Protein AF-A0A2E8LA74-F1 (afdb_monomer)

Mean predicted aligned error: 4.52 Å

Secondary structure (DSSP, 8-state):
--HHHHS-TT-SS--------------PPPP-SSSPPTTHHHHHHHHHHHHHHHHHHHHHHHTTPPPP-

Sequence (69 aa):
GGSVKALPLGSKIPRPRKIVAVIGDPIYPPTFEGRVPRGAVTDLTDTLYAELGDLYIEARVLAGDEPAP

pLDDT: mean 92.03, std 8.09, range [54.81, 97.56]

Solvent-accessible surface area (backbone atoms only — not comparable to full-atom values): 4366 Å² total; per-residue (Å²): 42,35,52,64,76,20,48,37,91,91,59,90,70,73,48,100,61,60,67,35,86,68,83,79,80,86,84,77,80,86,87,65,84,80,77,75,59,83,60,56,58,54,58,52,47,54,51,50,53,52,56,52,49,54,45,44,52,52,15,23,46,77,35,72,40,82,74,82,133

Foldseek 3Di:
DCVCVQAPPPRDHGDDADFFADDDDDDDQDDDDPDDDPCSVVVSVVVVVVVVVVRVQVRCVVRVHDRDD

Radius of gyration: 16.79 Å; Cα contacts (8 Å, |Δi|>4): 60; chains: 1; bounding box: 34×24×43 Å

Structure (mmCIF, N/CA/C/O backbone):
data_AF-A0A2E8LA74-F1
#
_entry.id   AF-A0A2E8LA74-F1
#
loop_
_atom_site.group_PDB
_atom_site.id
_atom_site.type_symbol
_atom_site.label_atom_id
_atom_site.label_alt_id
_atom_site.label_comp_id
_atom_site.label_asym_id
_atom_site.label_entity_id
_atom_site.label_seq_id
_atom_site.pdbx_PDB_ins_code
_atom_site.Cartn_x
_atom_site.Cartn_y
_atom_site.Cartn_z
_atom_site.occupancy
_atom_site.B_iso_or_equiv
_atom_site.auth_seq_id
_atom_site.auth_comp_id
_atom_site.auth_asym_id
_atom_site.auth_atom_id
_atom_site.pdbx_PDB_model_num
ATOM 1 N N . GLY A 1 1 ? 2.270 -4.157 -9.681 1.00 89.25 1 GLY A N 1
ATOM 2 C CA . GLY A 1 1 ? 3.688 -4.417 -9.994 1.00 89.25 1 GLY A CA 1
ATOM 3 C C . GLY A 1 1 ? 4.041 -3.995 -11.412 1.00 89.25 1 GLY A C 1
ATOM 4 O O . GL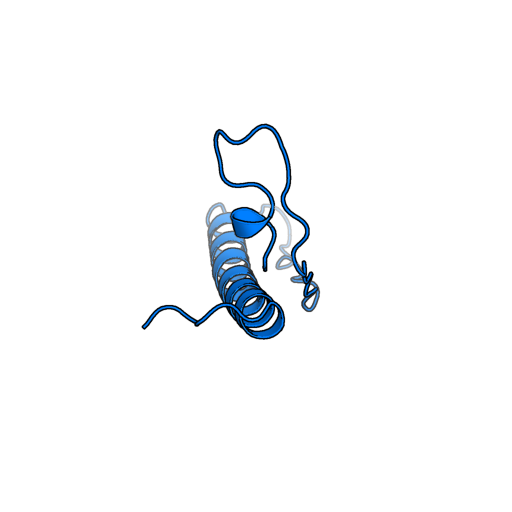Y A 1 1 ? 3.154 -3.689 -12.202 1.00 89.25 1 GLY A O 1
ATOM 5 N N . GLY A 1 2 ? 5.338 -3.937 -11.733 1.00 89.19 2 GLY A N 1
ATOM 6 C CA . GLY A 1 2 ? 5.851 -3.623 -13.078 1.00 89.19 2 GLY A CA 1
ATOM 7 C C . GLY A 1 2 ? 5.998 -2.133 -13.429 1.00 89.19 2 GLY A C 1
ATOM 8 O O . GLY A 1 2 ? 6.869 -1.785 -14.225 1.00 89.19 2 GLY A O 1
ATOM 9 N N . SER A 1 3 ? 5.240 -1.231 -12.794 1.00 92.19 3 SER A N 1
ATOM 10 C CA . SER A 1 3 ? 5.285 0.217 -13.077 1.00 92.19 3 SER A CA 1
ATOM 11 C C . SER A 1 3 ? 6.665 0.844 -12.833 1.00 92.19 3 SER A C 1
ATOM 13 O O . SER A 1 3 ? 7.163 1.564 -13.692 1.00 92.19 3 SER A O 1
ATOM 15 N N . VAL A 1 4 ? 7.331 0.495 -11.725 1.00 90.88 4 VAL A N 1
ATOM 16 C CA . VAL A 1 4 ? 8.688 0.974 -11.385 1.00 90.88 4 VAL A CA 1
ATOM 17 C C . VAL A 1 4 ? 9.717 0.596 -12.459 1.00 90.88 4 VAL A C 1
ATOM 19 O O . VAL A 1 4 ? 10.637 1.360 -12.733 1.00 90.88 4 VAL A O 1
ATOM 22 N N . LYS A 1 5 ? 9.562 -0.567 -13.109 1.00 90.38 5 LYS A N 1
ATOM 23 C CA . LYS A 1 5 ? 10.428 -0.990 -14.224 1.00 90.38 5 LYS A CA 1
ATOM 24 C C . LYS A 1 5 ? 10.019 -0.347 -15.553 1.00 90.38 5 LYS A C 1
ATOM 26 O O . LYS A 1 5 ? 10.880 -0.120 -16.404 1.00 90.38 5 LYS A O 1
ATOM 31 N N . ALA A 1 6 ? 8.725 -0.081 -15.745 1.00 93.56 6 ALA A N 1
ATOM 32 C CA . ALA A 1 6 ? 8.193 0.583 -16.932 1.00 93.56 6 ALA A CA 1
ATOM 33 C C . ALA A 1 6 ? 8.640 2.051 -17.002 1.00 93.56 6 ALA A C 1
ATOM 35 O O . ALA A 1 6 ? 9.069 2.506 -18.060 1.00 93.56 6 ALA A O 1
ATOM 36 N N . LEU A 1 7 ? 8.609 2.768 -15.877 1.00 94.88 7 LEU A N 1
ATOM 37 C CA . LEU A 1 7 ? 9.092 4.140 -15.756 1.00 94.88 7 LEU A CA 1
ATOM 38 C C . LEU A 1 7 ? 9.835 4.321 -14.419 1.00 94.88 7 LEU A C 1
ATOM 40 O O . LEU A 1 7 ? 9.222 4.683 -13.414 1.00 94.88 7 LEU A O 1
ATOM 44 N N . PRO A 1 8 ? 11.152 4.059 -14.389 1.00 93.25 8 PRO A N 1
ATOM 45 C CA . PRO A 1 8 ? 11.964 4.275 -13.196 1.00 93.25 8 PRO A CA 1
ATOM 46 C C . PRO A 1 8 ? 11.997 5.748 -12.790 1.00 93.25 8 PRO A C 1
ATOM 48 O O . PRO A 1 8 ? 11.926 6.637 -13.645 1.00 93.25 8 PRO A O 1
ATOM 51 N N . LEU A 1 9 ? 12.177 6.009 -11.494 1.00 92.75 9 LEU A N 1
ATOM 52 C CA . LEU A 1 9 ? 12.336 7.366 -10.976 1.00 92.75 9 LEU A C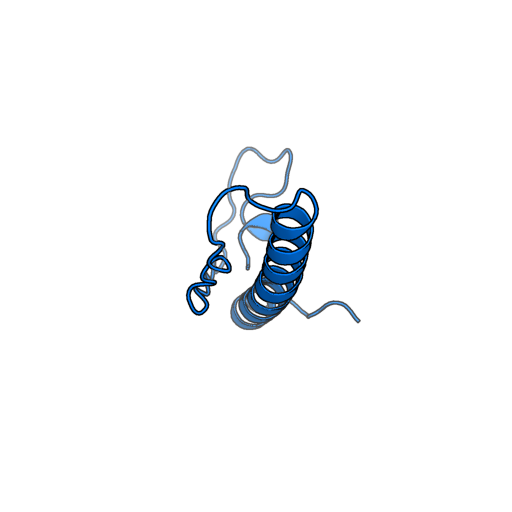A 1
ATOM 53 C C . LEU A 1 9 ? 13.481 8.086 -11.710 1.00 92.75 9 LEU A C 1
ATOM 55 O O . LEU A 1 9 ? 14.562 7.531 -11.897 1.00 92.75 9 LEU A O 1
ATOM 59 N N . GLY A 1 10 ? 13.227 9.315 -12.162 1.00 94.75 10 GLY A N 1
ATOM 60 C CA . GLY A 1 10 ? 14.182 10.106 -12.947 1.00 94.75 10 GLY A CA 1
ATOM 61 C C . GLY A 1 10 ? 14.195 9.802 -14.451 1.00 94.75 10 GLY A C 1
ATOM 62 O O . GLY A 1 10 ? 14.806 10.549 -15.214 1.00 94.75 10 GLY A O 1
ATOM 63 N N . SER A 1 11 ? 13.494 8.763 -14.914 1.00 95.12 11 SER A N 1
ATOM 64 C CA . SER A 1 11 ? 13.288 8.529 -16.343 1.00 95.12 11 SER A CA 1
ATOM 65 C C . SER A 1 11 ? 12.134 9.374 -16.886 1.00 95.12 11 SER A C 1
ATOM 67 O O . SER A 1 11 ? 11.134 9.589 -16.206 1.00 95.12 11 SER A O 1
ATOM 69 N N . LYS A 1 12 ? 12.263 9.841 -18.133 1.00 95.12 12 LYS A N 1
ATOM 70 C CA . LYS A 1 12 ? 11.221 10.620 -18.829 1.00 95.12 12 LYS A CA 1
ATOM 71 C C . LYS A 1 12 ? 10.453 9.817 -19.880 1.00 95.12 12 LYS A C 1
ATOM 73 O O . LYS A 1 12 ? 9.402 10.265 -20.320 1.00 95.12 12 LYS A O 1
ATOM 78 N N . ILE A 1 13 ? 10.982 8.669 -20.310 1.00 95.81 13 ILE A N 1
ATOM 79 C CA . ILE A 1 13 ? 10.420 7.872 -21.409 1.00 95.81 13 ILE A CA 1
ATOM 80 C C . ILE A 1 13 ? 10.076 6.474 -20.876 1.00 95.81 13 ILE A C 1
ATOM 82 O O . ILE A 1 13 ? 10.988 5.765 -20.436 1.00 95.81 13 ILE A O 1
ATOM 86 N N . PRO A 1 14 ? 8.796 6.056 -20.911 1.00 93.25 14 PRO A N 1
ATOM 87 C CA . PRO A 1 14 ? 8.394 4.735 -20.446 1.00 93.25 14 PRO A CA 1
ATOM 88 C C . PRO A 1 14 ? 8.847 3.635 -21.413 1.00 93.25 14 PRO A C 1
ATOM 90 O O . PRO A 1 14 ? 8.877 3.816 -22.631 1.00 93.25 14 PRO A O 1
ATOM 93 N N . ARG A 1 15 ? 9.171 2.460 -20.869 1.00 93.06 15 ARG A N 1
ATOM 94 C CA . ARG A 1 15 ? 9.446 1.236 -21.631 1.00 93.06 15 ARG A CA 1
ATOM 95 C C . ARG A 1 15 ? 8.210 0.331 -21.634 1.00 93.06 15 ARG A C 1
ATOM 97 O O . ARG A 1 15 ? 7.649 0.112 -20.558 1.00 93.06 15 ARG A O 1
ATOM 104 N N . PRO A 1 16 ? 7.817 -0.256 -22.781 1.00 94.25 16 PRO A N 1
ATOM 105 C CA . PRO A 1 16 ? 6.725 -1.223 -22.828 1.00 94.25 16 PRO A CA 1
ATOM 106 C C . PRO A 1 16 ? 7.044 -2.436 -21.947 1.00 94.25 16 PRO A C 1
ATOM 108 O O . PRO A 1 16 ? 7.985 -3.187 -22.207 1.00 94.25 16 PRO A O 1
ATOM 111 N N . ARG A 1 17 ? 6.280 -2.603 -20.869 1.00 92.06 17 ARG A N 1
ATOM 112 C CA . ARG A 1 17 ? 6.388 -3.696 -19.896 1.00 92.06 17 ARG A CA 1
ATOM 113 C C . ARG A 1 17 ? 4.987 -4.053 -19.403 1.00 92.06 17 ARG A C 1
ATOM 115 O O . ARG A 1 17 ? 4.103 -3.199 -19.403 1.00 92.06 17 ARG A O 1
ATOM 122 N N . LYS A 1 18 ? 4.793 -5.297 -18.956 1.00 93.75 18 LYS A N 1
ATOM 123 C CA . LYS A 1 18 ? 3.552 -5.714 -18.291 1.00 93.75 18 LYS A CA 1
ATOM 124 C C . LYS A 1 18 ? 3.396 -4.930 -16.982 1.00 93.75 18 LYS A C 1
ATOM 126 O O . LYS A 1 18 ? 4.318 -4.900 -16.169 1.00 93.75 18 LYS A O 1
ATOM 131 N N . ILE A 1 19 ? 2.235 -4.313 -16.787 1.00 94.75 19 ILE A N 1
ATOM 132 C CA . ILE A 1 19 ? 1.841 -3.662 -15.535 1.00 94.75 19 ILE A CA 1
ATOM 133 C C . ILE A 1 19 ? 0.648 -4.436 -14.986 1.00 94.75 19 ILE A C 1
ATOM 135 O O . ILE A 1 19 ? -0.263 -4.781 -15.734 1.00 94.75 19 ILE A O 1
ATOM 139 N N . VAL A 1 20 ? 0.675 -4.726 -13.688 1.00 97.06 20 VAL A N 1
ATOM 140 C CA . VAL A 1 20 ? -0.394 -5.453 -12.993 1.00 97.06 20 VAL A CA 1
ATOM 141 C C . VAL A 1 20 ? -0.875 -4.617 -11.815 1.00 97.06 20 VAL A C 1
ATOM 143 O O . VAL A 1 20 ? -0.047 -4.123 -11.044 1.00 97.06 20 VAL A O 1
ATOM 146 N N . ALA A 1 21 ? -2.190 -4.480 -11.669 1.00 96.62 21 ALA A N 1
ATOM 147 C CA . ALA A 1 21 ? -2.838 -3.917 -10.492 1.00 96.62 21 ALA A CA 1
ATOM 148 C C . ALA A 1 21 ? -3.652 -5.021 -9.811 1.00 96.62 21 ALA A C 1
ATOM 150 O O . ALA A 1 21 ? -4.433 -5.695 -10.478 1.00 96.62 21 ALA A O 1
ATOM 151 N N . VAL A 1 22 ? -3.437 -5.202 -8.510 1.00 97.12 22 VAL A N 1
ATOM 152 C CA . VAL A 1 22 ? -4.214 -6.105 -7.655 1.00 97.12 22 VAL A CA 1
ATOM 153 C C . VAL A 1 22 ? -4.988 -5.219 -6.687 1.00 97.12 22 VAL A C 1
ATOM 155 O O . VAL A 1 22 ? -4.431 -4.253 -6.163 1.00 97.12 22 VAL A O 1
ATOM 158 N N . ILE A 1 23 ? -6.274 -5.502 -6.520 1.00 96.81 23 ILE A N 1
ATOM 159 C CA . ILE A 1 23 ? -7.175 -4.758 -5.642 1.00 96.81 23 ILE A CA 1
ATOM 160 C C . ILE A 1 23 ? -7.627 -5.747 -4.575 1.00 96.81 23 ILE A C 1
ATOM 162 O O . ILE A 1 23 ? -8.238 -6.757 -4.918 1.00 96.81 23 ILE A O 1
ATOM 166 N N . GLY A 1 24 ? -7.275 -5.473 -3.322 1.00 95.94 24 GLY A N 1
ATOM 167 C CA . GLY A 1 24 ? -7.698 -6.283 -2.186 1.00 95.94 24 GLY A CA 1
ATOM 168 C C . GLY A 1 24 ? -9.083 -5.904 -1.677 1.00 95.94 24 GLY A C 1
ATOM 169 O O . GLY A 1 24 ? -9.736 -4.988 -2.191 1.00 95.94 24 GLY A O 1
ATOM 170 N N . ASP A 1 25 ? -9.499 -6.607 -0.631 1.00 96.62 25 ASP A N 1
ATOM 171 C CA . ASP A 1 25 ? -10.749 -6.333 0.061 1.00 96.62 25 ASP A CA 1
ATOM 172 C C . ASP A 1 25 ? -10.723 -4.960 0.759 1.00 96.62 25 ASP A C 1
ATOM 174 O O . ASP A 1 25 ? -9.667 -4.472 1.180 1.00 96.62 25 ASP A O 1
ATOM 178 N N . PRO A 1 26 ? -11.882 -4.293 0.888 1.00 96.00 26 PRO A N 1
ATOM 179 C CA . PRO A 1 26 ? -11.963 -3.017 1.580 1.00 96.00 26 PRO A CA 1
ATOM 180 C C . PRO A 1 26 ? -11.647 -3.170 3.073 1.00 96.00 26 PRO A C 1
ATOM 182 O O . PRO A 1 26 ? -12.257 -3.975 3.776 1.00 96.00 26 PRO A O 1
ATOM 185 N N . ILE A 1 27 ? -10.752 -2.319 3.579 1.00 95.19 27 ILE A N 1
ATOM 186 C CA . ILE A 1 27 ? -10.471 -2.203 5.012 1.00 95.19 27 ILE A CA 1
ATOM 187 C C . ILE A 1 27 ? -11.433 -1.176 5.609 1.00 95.19 27 ILE A C 1
ATOM 189 O O . ILE A 1 27 ? -11.361 0.018 5.304 1.00 95.19 27 ILE A O 1
ATOM 193 N N . TYR A 1 28 ? -12.346 -1.634 6.462 1.00 93.25 28 TYR A N 1
ATOM 194 C CA . TYR A 1 28 ? -13.295 -0.751 7.132 1.00 93.25 28 TYR A CA 1
ATOM 195 C C . TYR A 1 28 ? -12.699 -0.180 8.421 1.00 93.25 28 TYR A C 1
ATOM 197 O O . TYR A 1 28 ? -12.109 -0.925 9.207 1.00 93.25 28 TYR A O 1
ATOM 205 N N . PRO A 1 29 ? -12.858 1.130 8.678 1.00 90.56 29 PRO A N 1
ATOM 206 C CA . PRO A 1 29 ? -12.396 1.713 9.924 1.00 90.56 29 PRO A CA 1
ATOM 207 C C . PRO A 1 29 ? -13.216 1.171 11.106 1.00 90.56 29 PRO A C 1
ATOM 209 O O . PRO A 1 29 ? -14.422 0.941 10.965 1.00 90.56 29 PRO A O 1
ATOM 212 N N . PRO A 1 30 ? -12.602 1.018 12.290 1.00 89.06 30 PRO A N 1
ATOM 213 C CA . PRO A 1 30 ? -13.339 0.668 13.495 1.00 89.06 30 PRO A CA 1
ATOM 214 C C . PRO A 1 30 ? -14.364 1.755 13.845 1.00 89.06 30 PRO A C 1
ATOM 216 O O . PRO A 1 30 ? -14.111 2.955 13.708 1.00 89.06 30 PRO A O 1
ATOM 219 N N . THR A 1 31 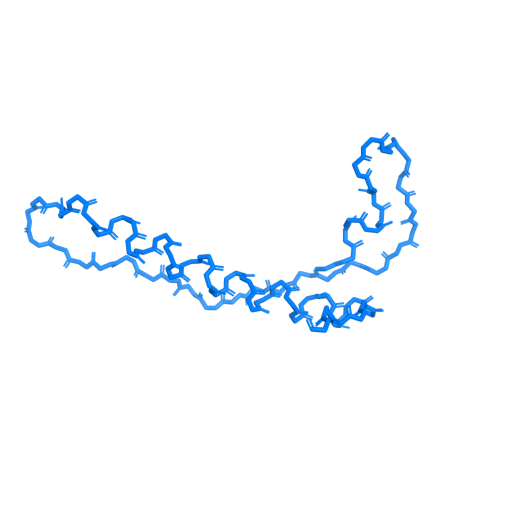? -15.535 1.329 14.313 1.00 91.94 31 THR A N 1
ATOM 220 C CA . THR A 1 31 ? -16.602 2.228 14.762 1.00 91.94 31 THR A CA 1
ATOM 221 C C . THR A 1 31 ? -16.383 2.628 16.217 1.00 91.94 31 THR A C 1
ATOM 223 O O . THR A 1 31 ? -16.202 1.761 17.071 1.00 91.94 31 THR A O 1
ATOM 226 N N . PHE A 1 32 ? -16.460 3.925 16.514 1.00 90.31 32 PHE A N 1
ATOM 227 C CA . PHE A 1 32 ? -16.374 4.4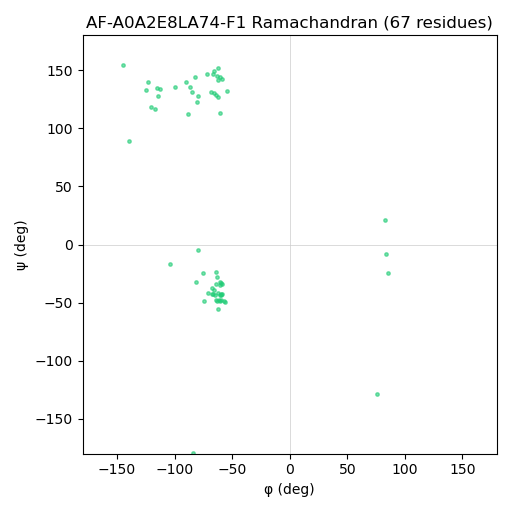53 17.877 1.00 90.31 32 PHE A CA 1
ATOM 228 C C . PHE A 1 32 ? -17.620 5.265 18.211 1.00 90.31 32 PHE A C 1
ATOM 230 O O . PHE A 1 32 ? -18.092 6.051 17.389 1.00 90.31 32 PHE A O 1
ATOM 237 N N . GLU A 1 33 ? -18.115 5.129 19.438 1.00 91.31 33 GLU A N 1
ATOM 238 C CA . GLU A 1 33 ? -19.090 6.067 19.985 1.00 91.31 33 GLU A CA 1
ATOM 239 C C . GLU A 1 33 ? -18.357 7.316 20.496 1.00 91.31 33 GLU A C 1
ATOM 241 O O . GLU A 1 33 ? -17.458 7.242 21.336 1.00 91.31 33 GLU A O 1
ATOM 246 N N . GLY A 1 34 ? -18.720 8.488 19.972 1.00 87.75 34 GLY A N 1
ATOM 247 C CA . GLY A 1 34 ? -18.096 9.752 20.358 1.00 87.75 34 GLY A CA 1
ATOM 248 C C . GLY A 1 34 ? -16.705 9.958 19.748 1.00 87.75 34 GLY A C 1
ATOM 249 O O . GLY A 1 34 ? -16.530 9.921 18.531 1.00 87.75 34 GLY A O 1
ATOM 250 N N . ARG A 1 35 ? -15.710 10.290 20.578 1.00 90.50 35 ARG A N 1
ATOM 251 C CA . ARG A 1 35 ? -14.384 10.711 20.100 1.00 90.50 35 ARG A CA 1
ATOM 252 C C . ARG A 1 35 ? -13.527 9.510 19.696 1.00 90.50 35 ARG A C 1
ATOM 254 O O . ARG A 1 35 ? -13.262 8.636 20.513 1.00 90.50 35 ARG A O 1
ATOM 261 N N . VAL A 1 36 ? -12.979 9.561 18.483 1.00 92.00 36 VAL A N 1
ATOM 262 C CA . VAL A 1 36 ? -11.991 8.589 17.990 1.00 92.00 36 VAL A CA 1
ATOM 263 C C . VAL A 1 36 ? -10.715 8.634 18.851 1.00 92.00 36 VAL A C 1
ATOM 265 O O . VAL A 1 36 ? -10.134 9.716 19.024 1.00 92.00 36 VAL A O 1
ATOM 268 N N . PRO A 1 37 ? -10.249 7.492 19.392 1.00 92.56 37 PRO A N 1
ATOM 269 C CA . PRO A 1 37 ? -8.971 7.415 20.090 1.00 92.56 37 PRO A CA 1
ATOM 270 C C . PRO A 1 37 ? -7.814 7.839 19.185 1.00 92.56 37 PRO A C 1
ATOM 272 O O . PRO A 1 37 ? -7.778 7.504 18.005 1.00 92.56 37 PRO A O 1
ATOM 275 N N . ARG A 1 38 ? -6.815 8.537 19.740 1.00 90.31 38 ARG A N 1
ATOM 276 C CA . ARG A 1 38 ? -5.671 9.027 18.950 1.00 90.31 38 ARG A CA 1
ATOM 277 C C . ARG A 1 38 ? -4.884 7.894 18.271 1.00 90.31 38 ARG A C 1
ATOM 279 O O . ARG A 1 38 ? -4.368 8.116 17.184 1.00 90.31 38 ARG A O 1
ATOM 286 N N . GLY A 1 39 ? -4.810 6.719 18.902 1.00 93.81 39 GLY A N 1
ATOM 287 C CA . GLY A 1 39 ? -4.112 5.544 18.363 1.00 93.81 39 GLY A CA 1
ATOM 288 C C . GLY A 1 39 ? -4.859 4.829 17.237 1.00 93.81 39 GLY A C 1
ATOM 289 O O . GLY A 1 39 ? -4.220 4.261 16.366 1.00 93.81 39 GLY A O 1
ATOM 290 N N . ALA A 1 40 ? -6.189 4.953 17.167 1.00 93.50 40 ALA A N 1
ATOM 291 C CA . ALA A 1 40 ? -7.004 4.181 16.227 1.00 93.50 40 ALA A CA 1
ATOM 292 C C . ALA A 1 40 ? -6.652 4.432 14.752 1.00 93.50 40 ALA A C 1
ATOM 294 O O . ALA A 1 40 ? -6.766 3.539 13.919 1.00 93.50 40 ALA A O 1
ATOM 295 N N . VAL A 1 41 ? -6.222 5.654 14.420 1.00 92.38 41 VAL A N 1
ATOM 296 C CA . VAL A 1 41 ? -5.771 5.991 13.063 1.00 92.38 41 VAL A CA 1
ATOM 297 C C . VAL A 1 41 ? -4.434 5.324 12.753 1.00 92.38 41 VAL A C 1
ATOM 299 O O . VAL A 1 41 ? -4.260 4.822 11.647 1.00 92.38 41 VAL A O 1
ATOM 302 N N . THR A 1 42 ? -3.506 5.311 13.713 1.00 95.50 42 THR A N 1
ATOM 303 C CA . THR A 1 42 ? -2.207 4.643 13.568 1.00 95.50 42 THR A CA 1
ATOM 304 C C . THR A 1 42 ? -2.404 3.144 13.389 1.00 95.50 42 THR A C 1
ATOM 306 O O . THR A 1 42 ? -1.923 2.605 12.404 1.00 95.50 42 THR A O 1
ATOM 309 N N . ASP A 1 43 ? -3.215 2.510 14.237 1.00 95.19 43 ASP A N 1
ATOM 310 C CA . ASP A 1 43 ? -3.473 1.067 14.170 1.00 95.19 43 ASP A CA 1
ATOM 311 C C . ASP A 1 43 ? -4.093 0.657 12.817 1.00 95.19 43 ASP A C 1
ATOM 313 O O . ASP A 1 43 ? -3.694 -0.330 12.191 1.00 95.19 43 ASP A O 1
ATOM 317 N N . LEU A 1 44 ? -5.048 1.453 12.314 1.00 95.69 44 LEU A N 1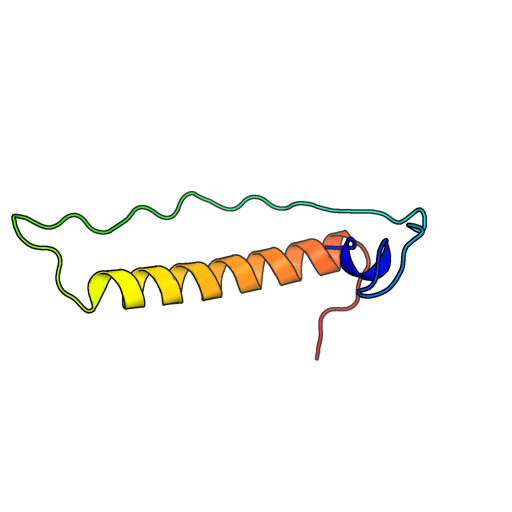
ATOM 318 C CA . LEU A 1 44 ? -5.651 1.233 10.996 1.00 95.69 44 LEU A CA 1
ATOM 319 C C . LEU A 1 44 ? -4.645 1.461 9.859 1.00 95.69 44 LEU A C 1
ATOM 321 O O . LEU A 1 44 ? -4.660 0.744 8.861 1.00 95.69 44 LEU A O 1
ATOM 325 N N . THR A 1 45 ? -3.774 2.459 10.005 1.00 95.69 45 THR A N 1
ATOM 326 C CA . THR A 1 45 ? -2.716 2.758 9.034 1.00 95.69 45 THR A CA 1
ATOM 327 C C . THR A 1 45 ? -1.709 1.613 8.963 1.00 95.69 45 THR A C 1
ATOM 329 O O . THR A 1 45 ? -1.352 1.199 7.864 1.00 95.69 45 THR A O 1
ATOM 332 N N . ASP A 1 46 ? -1.305 1.058 10.103 1.00 96.94 46 ASP A N 1
ATOM 333 C CA . ASP A 1 46 ? -0.386 -0.080 10.170 1.00 96.94 46 ASP A CA 1
ATOM 334 C C . ASP A 1 46 ? -0.992 -1.320 9.500 1.00 96.94 46 ASP A C 1
ATOM 336 O O . ASP A 1 46 ? -0.326 -1.984 8.704 1.00 96.94 46 ASP A O 1
ATOM 340 N N . THR A 1 47 ? -2.286 -1.567 9.731 1.00 96.62 47 THR A N 1
ATOM 341 C CA . THR A 1 47 ? -3.041 -2.627 9.040 1.00 96.62 47 THR A CA 1
ATOM 342 C C . THR A 1 47 ? -3.041 -2.409 7.525 1.00 96.62 47 THR A C 1
ATOM 344 O O . THR A 1 47 ? -2.713 -3.317 6.765 1.00 96.62 47 THR A O 1
ATOM 347 N N . LEU A 1 48 ? -3.340 -1.187 7.069 1.00 96.62 48 LEU A N 1
ATOM 348 C CA . LEU A 1 48 ? -3.313 -0.841 5.646 1.00 96.62 48 LEU A CA 1
ATOM 349 C C . LEU A 1 48 ? -1.932 -1.067 5.017 1.00 96.62 48 LEU A C 1
ATOM 351 O O . LEU A 1 48 ? -1.853 -1.563 3.895 1.00 96.62 48 LEU A O 1
ATOM 355 N N . TYR A 1 49 ? -0.850 -0.697 5.706 1.00 97.56 49 TYR A N 1
ATOM 356 C CA . TYR A 1 49 ? 0.508 -0.883 5.191 1.00 97.56 49 TYR A CA 1
ATOM 357 C C . TYR A 1 49 ? 0.885 -2.358 5.047 1.00 97.56 49 TYR A C 1
ATOM 359 O O . TYR A 1 49 ? 1.536 -2.704 4.060 1.00 97.56 49 TYR A O 1
ATOM 367 N N . ALA A 1 50 ? 0.478 -3.207 5.993 1.00 97.12 50 ALA A N 1
ATOM 368 C CA . ALA A 1 50 ? 0.706 -4.646 5.916 1.00 97.12 50 ALA A CA 1
ATOM 369 C C . ALA A 1 50 ? -0.014 -5.259 4.701 1.00 97.12 50 ALA A C 1
ATOM 371 O O . ALA A 1 50 ? 0.643 -5.809 3.818 1.00 97.12 50 AL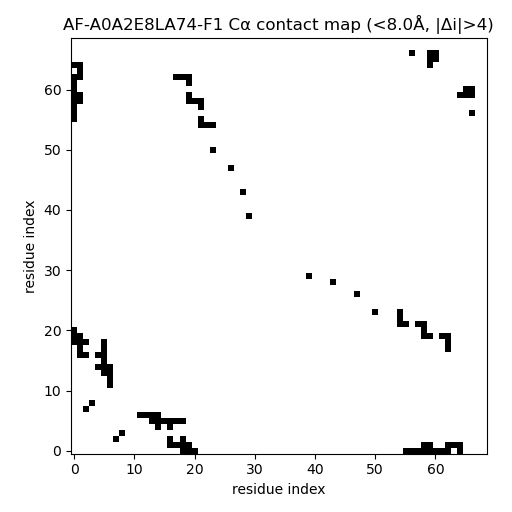A A O 1
ATOM 372 N N . GLU A 1 51 ? -1.330 -5.050 4.592 1.00 97.44 51 GLU A N 1
ATOM 373 C CA . GLU A 1 51 ? -2.154 -5.572 3.490 1.00 97.44 51 GLU A CA 1
ATOM 374 C C . GLU A 1 51 ? -1.675 -5.061 2.121 1.00 97.44 51 GLU A C 1
ATOM 376 O O . GLU A 1 51 ? -1.539 -5.812 1.154 1.00 97.44 51 GLU A O 1
ATOM 381 N N . LEU A 1 52 ? -1.345 -3.767 2.021 1.00 96.94 52 LEU A N 1
ATOM 382 C CA . LEU A 1 52 ? -0.806 -3.192 0.788 1.00 96.94 52 LEU A CA 1
ATOM 383 C C . LEU A 1 52 ? 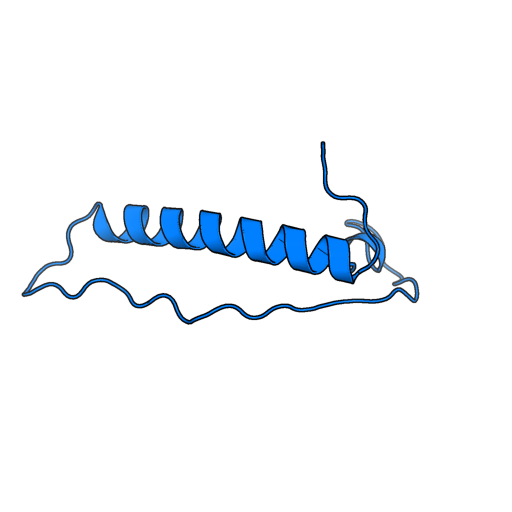0.559 -3.794 0.419 1.00 96.94 52 LEU A C 1
ATOM 385 O O . LEU A 1 52 ? 0.865 -3.923 -0.769 1.00 96.94 52 LEU A O 1
ATOM 389 N N . GLY A 1 53 ? 1.376 -4.145 1.415 1.00 95.94 53 GLY A N 1
ATOM 390 C CA . GLY A 1 53 ? 2.648 -4.836 1.228 1.00 95.94 53 GLY A CA 1
ATOM 391 C C . GLY A 1 53 ? 2.465 -6.198 0.562 1.00 95.94 53 GLY A C 1
ATOM 392 O O . GLY A 1 53 ? 3.110 -6.469 -0.456 1.00 95.94 53 GLY A O 1
ATOM 393 N N . ASP A 1 54 ? 1.530 -6.999 1.066 1.00 96.19 54 ASP A N 1
ATOM 394 C CA . ASP A 1 54 ? 1.221 -8.327 0.528 1.00 96.19 54 ASP A CA 1
ATOM 395 C C . ASP A 1 54 ? 0.677 -8.240 -0.906 1.00 96.19 54 ASP A C 1
ATOM 397 O O . ASP A 1 54 ? 1.208 -8.883 -1.822 1.00 96.19 54 ASP A O 1
ATOM 401 N N . LEU A 1 55 ? -0.287 -7.343 -1.154 1.00 96.94 55 LEU A N 1
ATOM 402 C CA . LEU A 1 55 ? -0.812 -7.086 -2.503 1.00 96.94 55 LEU A CA 1
ATOM 403 C C . LEU A 1 55 ? 0.278 -6.587 -3.461 1.00 96.94 55 LEU A C 1
ATOM 405 O O . LEU A 1 55 ? 0.267 -6.895 -4.658 1.00 96.94 55 LEU A O 1
ATOM 409 N N . TYR A 1 56 ? 1.237 -5.799 -2.967 1.00 95.12 56 TYR A N 1
ATOM 410 C CA . TYR A 1 56 ? 2.350 -5.334 -3.784 1.00 95.12 56 TYR A CA 1
ATOM 411 C C . TYR A 1 56 ? 3.269 -6.488 -4.193 1.00 95.12 56 TYR A C 1
ATOM 413 O O . TYR A 1 56 ? 3.660 -6.548 -5.365 1.00 95.12 56 TYR A O 1
ATOM 421 N N . ILE A 1 57 ? 3.582 -7.410 -3.278 1.00 94.94 57 ILE A N 1
ATOM 422 C CA . ILE A 1 57 ? 4.370 -8.616 -3.566 1.00 94.94 57 ILE A CA 1
ATOM 423 C C . ILE A 1 57 ? 3.650 -9.480 -4.605 1.00 94.94 57 ILE A C 1
ATOM 425 O O . ILE A 1 57 ? 4.250 -9.829 -5.626 1.00 94.94 57 ILE A O 1
ATOM 429 N N . GLU A 1 58 ? 2.354 -9.740 -4.429 1.00 95.31 58 GLU A N 1
ATOM 430 C CA . GLU A 1 58 ? 1.548 -10.483 -5.404 1.00 95.31 58 GLU A CA 1
ATOM 431 C C . GLU A 1 58 ? 1.596 -9.814 -6.784 1.00 95.31 58 GLU A C 1
ATOM 433 O O . GLU A 1 58 ? 1.933 -10.429 -7.802 1.00 95.31 58 GLU A O 1
ATOM 438 N N . ALA A 1 59 ? 1.352 -8.504 -6.829 1.00 95.56 59 ALA A N 1
ATOM 439 C CA . ALA A 1 59 ? 1.357 -7.751 -8.071 1.00 95.56 59 ALA A CA 1
ATOM 440 C C . ALA A 1 59 ? 2.743 -7.715 -8.744 1.00 95.56 59 ALA A C 1
ATOM 442 O O . ALA A 1 59 ? 2.827 -7.458 -9.949 1.00 95.56 59 ALA A O 1
ATOM 443 N N . ARG A 1 60 ? 3.840 -7.899 -7.995 1.00 93.19 60 ARG A N 1
ATOM 444 C CA . A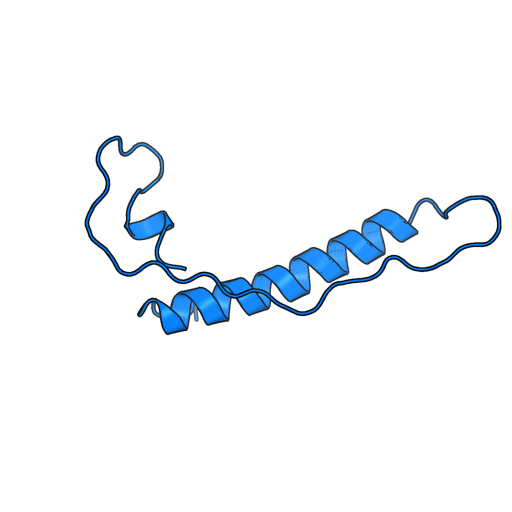RG A 1 60 ? 5.211 -8.037 -8.521 1.00 93.19 60 ARG A CA 1
ATOM 445 C C . ARG A 1 60 ? 5.406 -9.413 -9.152 1.00 93.19 60 ARG A C 1
ATOM 447 O O . ARG A 1 60 ? 5.806 -9.466 -10.315 1.00 93.19 60 ARG A O 1
ATOM 454 N N . VAL A 1 61 ? 5.021 -10.480 -8.456 1.00 93.88 61 VAL A N 1
ATOM 455 C CA . VAL A 1 61 ? 5.069 -11.856 -8.975 1.00 93.88 61 VAL A CA 1
ATOM 456 C C . VAL A 1 61 ? 4.249 -11.979 -10.264 1.00 93.88 61 VAL A C 1
ATOM 458 O O . VAL A 1 61 ? 4.760 -12.424 -11.290 1.00 93.88 61 VAL A O 1
ATOM 461 N N . LEU A 1 62 ? 3.012 -11.471 -10.278 1.00 94.81 62 LEU A N 1
ATOM 462 C CA . LEU A 1 62 ? 2.143 -11.481 -11.464 1.00 94.81 62 LEU A CA 1
ATOM 463 C C . LEU A 1 62 ? 2.696 -10.656 -12.640 1.00 94.81 62 LEU A C 1
ATOM 465 O O . LEU A 1 62 ? 2.387 -10.933 -13.809 1.00 94.81 62 LEU A O 1
ATOM 469 N N . ALA A 1 63 ? 3.497 -9.628 -12.351 1.00 93.75 63 ALA A N 1
ATOM 470 C CA . ALA A 1 63 ? 4.188 -8.829 -13.360 1.00 93.75 63 ALA A CA 1
ATOM 471 C C . ALA A 1 63 ? 5.462 -9.510 -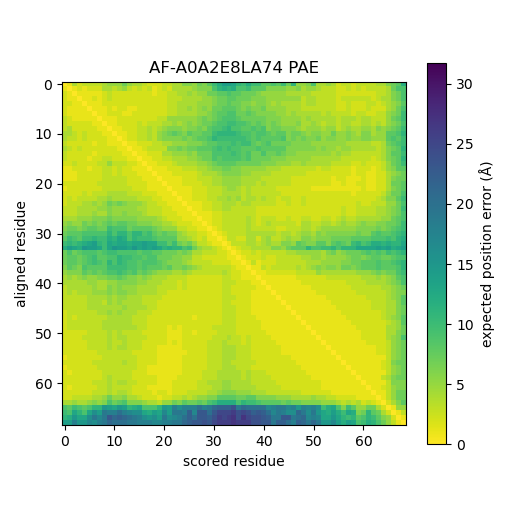13.903 1.00 93.75 63 ALA A C 1
ATOM 473 O O . ALA A 1 63 ? 6.046 -8.997 -14.859 1.00 93.75 63 ALA A O 1
ATOM 474 N N . GLY A 1 64 ? 5.856 -10.666 -13.354 1.00 90.94 64 GLY A N 1
ATOM 475 C CA . GLY A 1 64 ? 7.075 -11.392 -13.719 1.00 90.94 64 GLY A CA 1
ATOM 476 C C . GLY A 1 64 ? 8.332 -10.860 -13.028 1.00 90.94 64 GLY A C 1
ATOM 477 O O . GLY A 1 64 ? 9.437 -11.049 -13.534 1.00 90.94 64 GLY A O 1
ATOM 478 N N . ASP A 1 65 ? 8.173 -10.152 -11.909 1.00 87.06 65 ASP A N 1
ATOM 479 C CA . ASP A 1 65 ? 9.282 -9.726 -11.065 1.00 87.06 65 ASP A CA 1
ATOM 480 C C . ASP A 1 65 ? 9.571 -10.803 -10.007 1.00 87.06 65 ASP A C 1
ATOM 482 O O . ASP A 1 65 ? 8.644 -11.368 -9.433 1.00 87.06 65 ASP A O 1
ATOM 486 N N . GLU A 1 66 ? 10.848 -11.069 -9.728 1.00 70.50 66 GLU A N 1
ATOM 487 C CA . GLU A 1 66 ? 11.245 -11.961 -8.633 1.00 70.50 66 GLU A CA 1
ATOM 488 C C . GLU A 1 66 ? 10.898 -11.304 -7.281 1.00 70.50 66 GLU A C 1
ATOM 490 O O . GLU A 1 66 ? 11.174 -10.102 -7.111 1.00 70.50 66 GLU A O 1
ATOM 495 N N . PRO A 1 67 ? 10.238 -12.022 -6.348 1.00 62.66 67 PRO A N 1
ATOM 496 C CA . PRO A 1 67 ? 10.024 -11.512 -4.999 1.00 62.66 67 PRO A CA 1
ATOM 497 C C . PRO A 1 67 ? 11.387 -11.324 -4.318 1.00 62.66 67 PRO A C 1
ATOM 499 O O . PRO A 1 67 ? 12.330 -12.062 -4.593 1.00 62.66 67 PRO A O 1
ATOM 502 N N . ALA A 1 68 ? 11.521 -10.291 -3.482 1.00 58.22 68 ALA A N 1
ATOM 503 C CA . ALA A 1 68 ? 12.746 -10.110 -2.703 1.00 58.22 68 ALA A CA 1
ATOM 504 C C . ALA A 1 68 ? 12.966 -11.338 -1.787 1.00 58.22 68 ALA A C 1
ATOM 506 O O . ALA A 1 68 ? 11.963 -11.901 -1.341 1.00 58.22 68 ALA A O 1
ATOM 507 N N . PRO A 1 69 ? 14.224 -11.770 -1.550 1.00 54.81 69 PRO A N 1
ATOM 508 C CA . PRO A 1 69 ? 14.523 -12.851 -0.610 1.00 54.81 69 PRO A CA 1
ATOM 509 C C . PRO A 1 69 ? 14.086 -12.518 0.819 1.00 54.81 69 PRO A C 1
ATOM 511 O O . PRO A 1 69 ? 14.052 -11.311 1.163 1.00 54.81 69 PRO A O 1
#